Protein AF-A0A7X5WQQ7-F1 (afdb_monomer)

pLDDT: mean 89.79, std 10.53, range [51.47, 98.5]

Foldseek 3Di:
DQVPDWDFDQADDDDDDPPDDRGDPGDIDTCQLAPPVVCQQVQHKDKDFLVPDDPPDSNNVSCVVVQWGMKIKGFQDADHGGPGMDIDTHHPPDDGDDVVNNVVRNVVSPVVNVVVVVVVVVVVVVVVVVVDPDD

Sequence (135 aa):
DHERLGYETLVNVGELAPGTERFPVEERHTLRDRPGLDAVLTGEGFVRTVDDGRVDDPGIMALLQRELRSEAAAPIVIGDAVWGVVWASTRDDGRILDHDDLATLHLVAEHAATAVTQAERIAEFEELALRDPLT

Secondary structure (DSSP, 8-state):
-GGG-EEE-S---SSPPTT--SS-SS-EEETTTSTTHHHHHTT--EEEETTS--TT-HHHHHHHHTTEEEEEEEEEEETTEEEEEEEEEEETTSPPP-HHHHHHHHHHHHHHHHHHHHHHHHHHHHHHHHH----

Mean predicted aligned error: 5.82 Å

Nearest PDB structures (foldseek):
  3o5y-assembly2_B  TM=6.447E-01  e=8.674E-05  Halalkalibacterium halodurans
  2zmf-assembly1_B  TM=6.503E-01  e=3.198E-04  Homo sapiens
  7lsc-assembly1_D  TM=7.123E-01  e=9.693E-04  Escherichia coli
  7lsd-assembly1_D-2  TM=7.398E-01  e=1.744E-03  Escherichia coli
  6oaq-assembly1_B  TM=6.500E-01  e=4.151E-04  [Leptolyngbya] sp. JSC-1

Solvent-accessible surface area (backbone atoms only — not comparable to full-atom values): 7825 Å² total; per-residue (Å²): 119,72,91,76,49,61,53,69,52,71,64,53,84,81,90,70,56,92,92,57,51,55,67,42,94,83,46,76,46,38,46,87,83,36,62,66,46,65,46,23,68,73,64,40,57,48,62,44,41,54,90,85,45,53,86,85,36,69,47,38,44,50,29,58,78,66,56,30,34,16,34,32,37,18,33,15,56,52,90,94,41,63,75,46,72,43,76,49,74,25,42,68,91,45,70,79,56,47,71,69,51,38,54,49,39,39,55,53,15,54,52,49,30,51,52,51,56,50,52,53,53,51,52,50,52,51,54,50,60,71,71,57,82,77,134

Radius of gyration: 17.64 Å; Cα contacts (8 Å, |Δi|>4): 201; chains: 1; bounding box: 38×30×64 Å

Structure (mmCIF, N/CA/C/O backbone):
data_AF-A0A7X5WQQ7-F1
#
_entry.id   AF-A0A7X5WQQ7-F1
#
loop_
_atom_site.group_PDB
_atom_site.id
_atom_site.type_symbol
_atom_site.label_atom_id
_atom_site.label_alt_id
_atom_site.label_comp_id
_atom_site.label_asym_id
_atom_site.label_entity_id
_atom_site.label_seq_id
_atom_site.pdbx_PDB_ins_code
_atom_site.Cartn_x
_atom_site.Cartn_y
_atom_site.Cartn_z
_atom_site.occupancy
_atom_site.B_iso_or_equiv
_atom_site.auth_seq_id
_atom_site.auth_comp_id
_atom_site.auth_asym_id
_atom_site.auth_atom_id
_atom_site.pdbx_PDB_model_num
ATOM 1 N N . ASP A 1 1 ? -18.892 5.780 -7.854 1.00 53.81 1 ASP A N 1
ATOM 2 C CA . ASP A 1 1 ? -18.345 7.138 -7.981 1.00 53.81 1 ASP A CA 1
ATOM 3 C C . ASP A 1 1 ? -16.860 7.071 -7.649 1.00 53.81 1 ASP A C 1
ATOM 5 O O . ASP A 1 1 ? -16.503 6.991 -6.479 1.00 53.81 1 ASP A O 1
ATOM 9 N N . HIS A 1 2 ? -16.007 6.900 -8.664 1.00 51.47 2 HIS A N 1
ATOM 10 C CA . HIS A 1 2 ? -14.583 6.567 -8.478 1.00 51.47 2 HIS A CA 1
ATOM 11 C C . HIS A 1 2 ? -13.771 7.709 -7.844 1.00 51.47 2 HIS A C 1
ATOM 13 O O . HIS A 1 2 ? -12.672 7.467 -7.359 1.00 51.47 2 HIS A O 1
ATOM 19 N N . GLU A 1 3 ? -14.334 8.920 -7.779 1.00 52.78 3 GLU A N 1
ATOM 20 C CA . GLU A 1 3 ? -13.731 10.086 -7.121 1.00 52.78 3 GLU A CA 1
ATOM 21 C C . GLU A 1 3 ? -13.717 9.978 -5.586 1.00 52.78 3 GLU A C 1
ATOM 23 O O . GLU A 1 3 ? -12.978 10.703 -4.929 1.00 52.78 3 GLU A O 1
ATOM 28 N N . ARG A 1 4 ? -14.503 9.062 -4.994 1.00 63.72 4 ARG A N 1
ATOM 29 C CA . ARG A 1 4 ? -14.573 8.875 -3.532 1.00 63.72 4 ARG A CA 1
ATOM 30 C C . ARG A 1 4 ? -13.702 7.742 -2.988 1.00 63.72 4 ARG A C 1
ATOM 32 O O . ARG A 1 4 ? -13.550 7.656 -1.773 1.00 63.72 4 ARG A O 1
ATOM 39 N N . LEU A 1 5 ? -13.180 6.862 -3.844 1.00 78.88 5 LEU A N 1
ATOM 40 C CA . LEU A 1 5 ? -12.353 5.727 -3.425 1.00 78.88 5 LEU A CA 1
ATOM 41 C C . LEU A 1 5 ? -10.874 6.105 -3.539 1.00 78.88 5 LEU A C 1
ATOM 43 O O . LEU A 1 5 ? -10.348 6.312 -4.634 1.00 78.88 5 LEU A O 1
ATOM 47 N N . GLY A 1 6 ? -10.220 6.204 -2.389 1.00 85.75 6 GLY A N 1
ATOM 48 C CA . GLY A 1 6 ? -8.840 6.638 -2.262 1.00 85.75 6 GLY A CA 1
ATOM 49 C C . GLY A 1 6 ? -8.316 6.395 -0.854 1.00 85.75 6 GLY A C 1
ATOM 50 O O . GLY A 1 6 ? -9.036 5.879 0.001 1.00 85.75 6 GLY A O 1
ATOM 51 N N . TYR A 1 7 ? -7.070 6.780 -0.619 1.00 90.88 7 TYR A N 1
ATOM 52 C CA . TYR A 1 7 ? -6.462 6.764 0.707 1.00 90.88 7 TYR A CA 1
ATOM 53 C C . TYR A 1 7 ? -5.724 8.067 0.977 1.00 90.88 7 TYR A C 1
ATOM 55 O O . TYR A 1 7 ? -5.363 8.807 0.058 1.00 90.88 7 TYR A O 1
ATOM 63 N N . GLU A 1 8 ? -5.502 8.325 2.257 1.00 93.62 8 GLU A N 1
ATOM 64 C CA . GLU A 1 8 ? -4.634 9.388 2.733 1.00 93.62 8 GLU A CA 1
ATOM 65 C C . GLU A 1 8 ? -3.331 8.775 3.236 1.00 93.62 8 GLU A C 1
ATOM 67 O O . GLU A 1 8 ? -3.336 7.776 3.960 1.00 93.62 8 GLU A O 1
ATOM 72 N N . THR A 1 9 ? -2.207 9.345 2.819 1.00 95.12 9 THR A N 1
ATOM 73 C CA . THR A 1 9 ? -0.899 8.910 3.293 1.00 95.12 9 THR A CA 1
ATOM 74 C C . THR A 1 9 ? -0.704 9.398 4.724 1.00 95.12 9 THR A C 1
ATOM 76 O O . THR A 1 9 ? -0.608 10.594 4.963 1.00 95.12 9 THR A O 1
ATOM 79 N N . LEU A 1 10 ? -0.589 8.476 5.680 1.00 95.06 10 LEU A N 1
ATOM 80 C CA . LEU A 1 10 ? -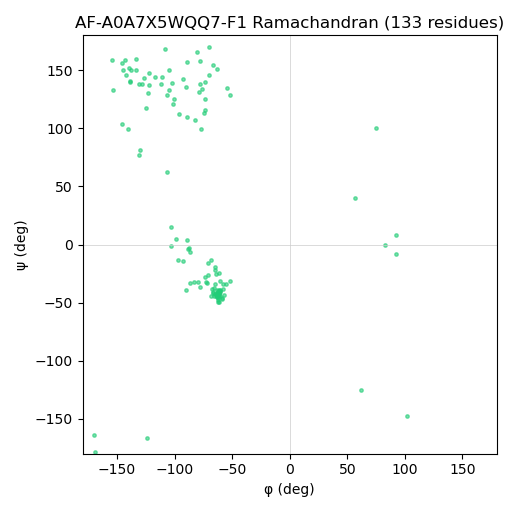0.265 8.823 7.071 1.00 95.06 10 LEU A CA 1
ATOM 81 C C . LEU A 1 10 ? 1.242 8.993 7.294 1.00 95.06 10 LEU A C 1
ATOM 83 O O . LEU A 1 10 ? 1.677 9.765 8.147 1.00 95.06 10 LEU A O 1
ATOM 87 N N . VAL A 1 11 ? 2.051 8.234 6.553 1.00 96.12 11 VAL A N 1
ATOM 88 C CA . VAL A 1 11 ? 3.506 8.253 6.676 1.00 96.12 11 VAL A CA 1
ATOM 89 C C . VAL A 1 11 ? 4.171 7.832 5.370 1.00 96.12 11 VAL A C 1
ATOM 91 O O . VAL A 1 11 ? 3.824 6.8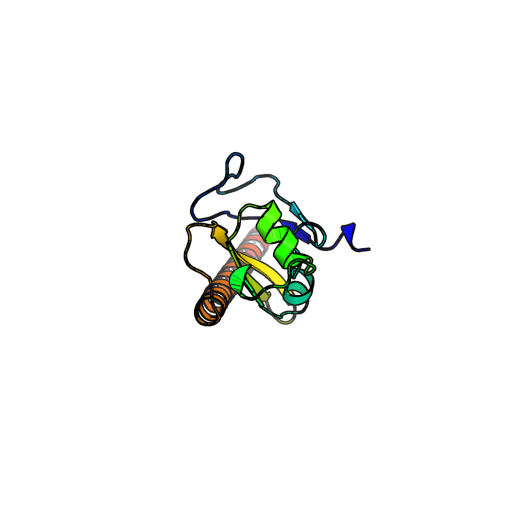07 4.789 1.00 96.12 11 VAL A O 1
ATOM 94 N N . ASN A 1 12 ? 5.174 8.597 4.950 1.00 96.31 12 ASN A N 1
ATOM 95 C CA . ASN A 1 12 ? 6.111 8.210 3.903 1.00 96.31 12 ASN A CA 1
ATOM 96 C C . ASN A 1 12 ? 7.432 7.758 4.537 1.00 96.31 12 ASN A C 1
ATOM 98 O O . ASN A 1 12 ? 7.929 8.367 5.488 1.00 96.31 12 ASN A O 1
ATOM 102 N N . VAL A 1 13 ? 8.032 6.694 4.006 1.00 94.31 13 VAL A N 1
ATOM 103 C CA . VAL A 1 13 ? 9.310 6.151 4.488 1.00 94.31 13 VAL A CA 1
ATOM 104 C C . VAL A 1 13 ? 10.224 5.865 3.302 1.00 94.31 13 VAL A C 1
ATOM 106 O O . VAL A 1 13 ? 9.757 5.525 2.220 1.00 94.31 13 VAL A O 1
ATOM 109 N N . GLY A 1 14 ? 11.534 5.976 3.524 1.00 92.44 14 GLY A N 1
ATOM 110 C CA . GLY A 1 14 ? 12.557 5.726 2.515 1.00 92.44 14 GLY A CA 1
ATOM 111 C C . GLY A 1 14 ? 13.104 7.022 1.932 1.00 92.44 14 GLY A C 1
ATOM 112 O O . GLY A 1 14 ? 13.211 8.033 2.628 1.00 92.44 14 GLY A O 1
ATOM 113 N N . GLU A 1 15 ? 13.484 6.974 0.660 1.00 90.75 15 GLU A N 1
ATOM 114 C CA . GLU A 1 15 ? 13.957 8.147 -0.063 1.00 90.75 15 GLU A CA 1
ATOM 115 C C . GLU A 1 15 ? 12.768 8.970 -0.569 1.00 90.75 15 GLU A C 1
ATOM 117 O O . GLU A 1 15 ? 12.059 8.582 -1.496 1.00 90.75 15 GLU A O 1
ATOM 122 N N . LEU A 1 16 ? 12.547 10.116 0.068 1.00 90.88 16 LEU A N 1
ATOM 123 C CA . LEU A 1 16 ? 11.418 10.992 -0.216 1.00 90.88 16 LEU A CA 1
ATOM 124 C C . LEU A 1 16 ? 11.669 11.827 -1.477 1.00 90.88 16 LEU A C 1
ATOM 126 O O . LEU A 1 16 ? 12.715 12.461 -1.622 1.00 90.88 16 LEU A O 1
ATOM 130 N N . ALA A 1 17 ? 10.696 11.848 -2.390 1.00 85.69 17 ALA A N 1
ATOM 131 C CA . ALA A 1 17 ? 10.738 12.726 -3.553 1.00 85.69 17 ALA A CA 1
ATOM 132 C C . ALA A 1 17 ? 10.632 14.207 -3.129 1.00 85.69 17 ALA A C 1
ATOM 134 O O . ALA A 1 17 ? 10.047 14.509 -2.081 1.00 85.69 17 ALA A O 1
ATOM 135 N N . PRO A 1 18 ? 11.153 15.157 -3.926 1.00 86.94 18 PRO A N 1
ATOM 136 C CA . PRO A 1 18 ? 10.998 16.580 -3.639 1.00 86.94 18 PRO A CA 1
ATOM 137 C C . PRO A 1 18 ? 9.528 16.956 -3.411 1.00 86.94 18 PRO A C 1
ATOM 139 O O . PRO A 1 18 ? 8.666 16.623 -4.219 1.00 86.94 18 PRO A O 1
ATOM 142 N N . GLY A 1 19 ? 9.246 17.646 -2.304 1.00 88.00 19 GLY A N 1
ATOM 143 C CA . GLY A 1 19 ? 7.884 18.040 -1.928 1.00 88.00 19 GLY A CA 1
ATOM 144 C C . GLY A 1 19 ? 7.063 16.961 -1.215 1.00 88.00 19 GLY A C 1
ATOM 145 O O . GLY A 1 19 ? 5.936 17.249 -0.830 1.00 88.00 19 GLY A O 1
ATOM 146 N N . THR A 1 20 ? 7.608 15.758 -0.997 1.00 91.06 20 THR A N 1
ATOM 147 C CA . THR A 1 20 ? 6.982 14.752 -0.122 1.00 91.06 20 THR A CA 1
ATOM 148 C C . THR A 1 20 ? 7.478 14.908 1.311 1.00 91.06 20 THR A C 1
ATOM 150 O O . THR A 1 20 ? 8.670 15.102 1.566 1.00 91.06 20 THR A O 1
ATOM 153 N N . GLU A 1 21 ? 6.551 14.835 2.261 1.00 95.44 21 GLU A N 1
ATOM 154 C CA . GLU A 1 21 ? 6.841 14.931 3.688 1.00 95.44 21 GLU A CA 1
ATOM 155 C C . GLU A 1 21 ? 6.757 13.553 4.334 1.00 95.44 21 GLU A C 1
ATOM 157 O O . GLU A 1 21 ? 5.980 12.694 3.916 1.00 95.44 21 GLU A O 1
ATOM 162 N N . ARG A 1 22 ? 7.545 13.334 5.393 1.00 95.62 22 ARG A N 1
ATOM 163 C CA . ARG A 1 22 ? 7.491 12.076 6.147 1.00 95.62 22 ARG A CA 1
ATOM 164 C C . ARG A 1 22 ? 6.118 11.855 6.784 1.00 95.62 22 ARG A C 1
ATOM 166 O O . ARG A 1 22 ? 5.647 10.728 6.804 1.00 95.62 22 ARG A O 1
ATOM 173 N N . PHE A 1 23 ? 5.510 12.916 7.306 1.00 96.56 23 PHE A N 1
ATOM 174 C CA . PHE A 1 23 ? 4.188 12.912 7.932 1.00 96.56 23 PHE A CA 1
ATOM 175 C C . PHE A 1 23 ? 3.374 14.045 7.300 1.00 96.56 23 PHE A C 1
ATOM 177 O O . PHE A 1 23 ? 3.371 15.150 7.843 1.00 96.56 23 PHE A O 1
ATOM 184 N N . PRO A 1 24 ? 2.797 13.820 6.110 1.00 95.62 24 PRO A N 1
ATOM 185 C CA . PRO A 1 24 ? 2.109 14.874 5.382 1.00 95.62 24 PRO A CA 1
ATOM 186 C C . PRO A 1 24 ? 0.807 15.264 6.092 1.00 95.62 24 PRO A C 1
ATOM 188 O O . PRO A 1 24 ? 0.132 14.423 6.681 1.00 95.62 24 PRO A O 1
ATOM 191 N N . VAL A 1 25 ? 0.446 16.547 6.019 1.00 90.44 25 VAL A N 1
ATOM 192 C CA . VAL A 1 25 ? -0.841 17.043 6.548 1.00 90.44 25 VAL A CA 1
ATOM 193 C C . VAL A 1 25 ? -1.992 16.717 5.597 1.00 90.44 25 VAL A C 1
ATOM 195 O O . VAL A 1 25 ? -3.089 16.412 6.048 1.00 90.44 25 VAL A O 1
ATOM 198 N N . GLU A 1 26 ? -1.749 16.784 4.285 1.00 89.31 26 GLU A N 1
ATOM 199 C CA . GLU A 1 26 ? -2.722 16.422 3.255 1.00 89.31 26 GLU A CA 1
ATOM 200 C C . GLU A 1 26 ? -2.012 15.794 2.054 1.00 89.31 26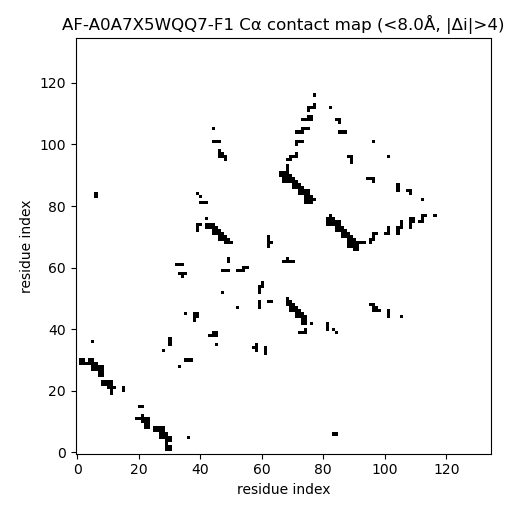 GLU A C 1
ATOM 202 O O . GLU A 1 26 ? -1.422 16.483 1.223 1.00 89.31 26 GLU A O 1
ATOM 207 N N . GLU A 1 27 ? -2.095 14.473 1.935 1.00 92.38 27 GLU A N 1
ATOM 208 C CA . GLU A 1 27 ? -1.617 13.747 0.761 1.00 92.38 27 GLU A CA 1
ATOM 209 C C . GLU A 1 27 ? -2.610 12.631 0.438 1.00 92.38 27 GLU A C 1
ATOM 211 O O . GLU A 1 27 ? -2.634 11.586 1.087 1.00 92.38 27 GLU A O 1
ATOM 216 N N . ARG A 1 28 ? -3.480 12.882 -0.545 1.00 91.25 28 ARG A N 1
ATOM 217 C CA . ARG A 1 28 ? -4.554 11.965 -0.938 1.00 91.25 28 ARG A CA 1
ATOM 218 C C . ARG A 1 28 ? -4.298 11.381 -2.314 1.00 91.25 28 ARG A C 1
ATOM 220 O O . ARG A 1 28 ? -3.939 12.099 -3.244 1.00 91.25 28 ARG A O 1
ATOM 227 N N . HIS A 1 29 ? -4.556 10.085 -2.434 1.00 89.44 29 HIS A N 1
ATOM 228 C CA . HIS A 1 29 ? -4.391 9.327 -3.667 1.00 89.44 29 HIS A CA 1
ATOM 229 C C . HIS A 1 29 ? -5.704 8.683 -4.074 1.00 89.44 29 HIS A C 1
ATOM 231 O O . HIS A 1 29 ? -6.412 8.114 -3.242 1.00 89.44 29 HIS A O 1
ATOM 237 N N . THR A 1 30 ? -6.012 8.747 -5.365 1.00 89.12 30 THR A N 1
ATOM 238 C CA . THR A 1 30 ? -7.208 8.127 -5.941 1.00 89.12 30 THR A CA 1
ATOM 239 C C . THR A 1 30 ? -6.840 6.913 -6.788 1.00 89.12 30 THR A C 1
ATOM 241 O O . THR A 1 30 ? -5.683 6.725 -7.168 1.00 89.12 30 THR A O 1
ATOM 244 N N . LEU A 1 31 ? -7.844 6.117 -7.164 1.00 84.75 31 LEU A N 1
ATOM 245 C CA . LEU A 1 31 ? -7.700 5.044 -8.160 1.00 84.75 31 LEU A CA 1
ATOM 246 C C . LEU A 1 31 ? -7.055 5.520 -9.472 1.00 84.75 31 LEU A C 1
ATOM 248 O O . LEU A 1 31 ? -6.366 4.749 -10.135 1.00 84.75 31 LEU A O 1
ATOM 252 N N . ARG A 1 32 ? -7.280 6.785 -9.856 1.00 83.31 32 ARG A N 1
ATOM 253 C CA . ARG A 1 32 ? -6.741 7.355 -11.094 1.00 83.31 32 ARG A CA 1
ATOM 254 C C . ARG A 1 32 ? -5.223 7.497 -11.041 1.00 83.31 32 ARG A C 1
ATOM 256 O O . ARG A 1 32 ? -4.557 7.253 -12.041 1.00 83.31 32 ARG A O 1
ATOM 263 N N . ASP A 1 33 ? -4.706 7.876 -9.879 1.00 86.50 33 ASP A N 1
ATOM 264 C CA . ASP A 1 33 ? -3.285 8.169 -9.674 1.00 86.50 33 ASP A CA 1
ATOM 265 C C . ASP A 1 33 ? -2.514 6.928 -9.192 1.00 86.50 33 ASP A C 1
ATOM 267 O O . ASP A 1 33 ? -1.281 6.900 -9.220 1.00 86.50 33 ASP A O 1
ATOM 271 N N . ARG A 1 34 ? -3.239 5.891 -8.746 1.00 90.06 34 ARG A N 1
ATOM 272 C CA . ARG A 1 34 ? -2.702 4.625 -8.232 1.00 90.06 34 ARG A CA 1
ATOM 273 C C . ARG A 1 34 ? -3.392 3.413 -8.878 1.00 90.06 34 ARG A C 1
ATOM 275 O O . ARG A 1 34 ? -4.226 2.771 -8.235 1.00 90.06 34 ARG A O 1
ATOM 282 N N . PRO A 1 35 ? -3.049 3.059 -10.131 1.00 91.50 35 PRO A N 1
ATOM 283 C CA . PRO A 1 35 ? -3.521 1.818 -10.742 1.00 91.50 35 PRO A CA 1
ATOM 284 C C . PRO A 1 35 ? -3.185 0.590 -9.878 1.00 91.50 35 PRO A C 1
ATOM 286 O O . PRO A 1 35 ? -2.062 0.459 -9.395 1.00 91.50 35 PRO A O 1
ATOM 289 N N . GLY A 1 36 ? -4.144 -0.319 -9.690 1.00 90.81 36 GLY A N 1
ATOM 290 C CA . GLY A 1 36 ? -4.019 -1.474 -8.791 1.00 90.81 36 GLY A CA 1
ATOM 291 C C . GLY A 1 36 ? -4.539 -1.228 -7.371 1.00 90.81 36 GLY A C 1
ATOM 292 O O . GLY A 1 36 ? -4.668 -2.176 -6.601 1.00 90.81 36 GLY A O 1
ATOM 293 N N . LEU A 1 37 ? -4.895 0.014 -7.015 1.00 92.50 37 LEU A N 1
ATOM 294 C CA . LEU A 1 37 ? -5.549 0.300 -5.735 1.00 92.50 37 LEU A CA 1
ATOM 295 C C . LEU A 1 37 ? -6.896 -0.433 -5.597 1.00 92.50 37 LEU A C 1
ATOM 297 O O . LEU A 1 37 ? -7.268 -0.814 -4.496 1.00 92.50 37 LEU A O 1
ATOM 301 N N . ASP A 1 38 ? -7.614 -0.669 -6.691 1.00 92.19 38 ASP A N 1
ATOM 302 C CA . ASP A 1 38 ? -8.855 -1.445 -6.712 1.00 92.19 38 ASP A CA 1
ATOM 303 C C . ASP A 1 38 ? -8.664 -2.878 -6.204 1.00 92.19 38 ASP A C 1
ATOM 305 O O . ASP A 1 38 ? -9.434 -3.312 -5.348 1.00 92.19 38 ASP A O 1
ATOM 309 N N . ALA A 1 39 ? -7.612 -3.570 -6.653 1.00 92.75 39 ALA A N 1
ATOM 310 C CA . ALA A 1 39 ? -7.277 -4.909 -6.169 1.00 92.75 39 ALA A CA 1
ATOM 311 C C . ALA A 1 39 ? -7.028 -4.896 -4.652 1.00 92.75 39 ALA A C 1
ATOM 313 O O . ALA A 1 39 ? -7.638 -5.665 -3.902 1.00 92.75 39 ALA A O 1
ATOM 314 N N . VAL A 1 40 ? -6.239 -3.925 -4.181 1.00 95.25 40 VAL A N 1
ATOM 315 C CA . VAL A 1 40 ? -5.928 -3.768 -2.753 1.00 95.25 40 VAL A CA 1
ATOM 316 C C . VAL A 1 40 ? -7.180 -3.480 -1.930 1.00 95.25 40 VAL A C 1
ATOM 318 O O . VAL A 1 40 ? -7.365 -4.076 -0.872 1.00 95.25 40 VAL A O 1
ATOM 321 N N . LEU A 1 41 ? -8.085 -2.627 -2.416 1.00 91.19 41 LEU A N 1
ATOM 322 C CA . LEU A 1 41 ? -9.357 -2.337 -1.744 1.00 91.19 41 LEU A CA 1
ATOM 323 C C . LEU A 1 41 ? -10.287 -3.557 -1.671 1.00 91.19 41 LEU A C 1
ATOM 325 O O . LEU A 1 41 ? -11.154 -3.605 -0.799 1.00 91.19 41 LEU A O 1
ATOM 329 N N . THR A 1 42 ? -10.100 -4.551 -2.544 1.00 91.88 42 THR A N 1
ATOM 330 C CA . THR A 1 42 ? -10.782 -5.855 -2.464 1.00 91.88 42 THR A CA 1
ATOM 331 C C . THR A 1 42 ? -10.031 -6.901 -1.634 1.00 91.88 42 THR A C 1
ATOM 333 O O . THR A 1 42 ? -10.499 -8.031 -1.513 1.00 91.88 42 THR A O 1
ATOM 336 N N . GLY A 1 43 ? -8.906 -6.527 -1.019 1.00 93.75 43 GLY A N 1
ATOM 337 C CA . GLY A 1 43 ? -8.102 -7.397 -0.161 1.00 93.75 43 GLY A CA 1
ATOM 338 C C . GLY A 1 43 ? -6.982 -8.150 -0.886 1.00 93.75 43 GLY A C 1
ATOM 339 O O . GLY A 1 43 ? -6.338 -8.999 -0.274 1.00 93.75 43 GLY A O 1
ATOM 340 N N . GLU A 1 44 ? -6.715 -7.841 -2.154 1.00 96.00 44 GLU A N 1
ATOM 341 C CA . GLU A 1 44 ? -5.671 -8.491 -2.947 1.00 96.00 44 GLU A CA 1
ATOM 342 C C . GLU A 1 44 ? -4.418 -7.608 -3.047 1.00 96.00 44 GLU A C 1
ATOM 344 O O . GLU A 1 44 ? -4.464 -6.477 -3.530 1.00 96.00 44 GLU A O 1
ATOM 349 N N . GLY A 1 45 ? -3.280 -8.123 -2.575 1.00 97.12 45 GLY A N 1
ATOM 350 C CA . GLY A 1 45 ? -1.983 -7.475 -2.767 1.00 97.12 45 GLY A CA 1
ATOM 351 C C . GLY A 1 45 ? -1.438 -7.700 -4.178 1.00 97.12 45 GLY A C 1
ATOM 352 O O . GLY A 1 45 ? -1.796 -8.668 -4.843 1.00 97.12 45 GLY A O 1
ATOM 353 N N . PHE A 1 46 ? -0.537 -6.831 -4.631 1.00 96.94 46 PHE A N 1
ATOM 354 C CA . PHE A 1 46 ? 0.109 -6.990 -5.933 1.00 96.94 46 PHE A CA 1
ATOM 355 C C . PHE A 1 46 ? 1.570 -6.551 -5.909 1.00 96.94 46 PHE A C 1
ATOM 357 O O . PHE A 1 46 ? 1.979 -5.736 -5.084 1.00 96.94 46 PHE A O 1
ATOM 364 N N . VAL A 1 47 ? 2.333 -7.057 -6.875 1.00 97.19 47 VAL A N 1
ATOM 365 C CA . VAL A 1 47 ? 3.664 -6.568 -7.241 1.00 97.19 47 VAL A CA 1
ATOM 366 C C . VAL A 1 47 ? 3.715 -6.382 -8.755 1.00 97.19 47 VAL A C 1
ATOM 368 O O . VAL A 1 47 ? 3.178 -7.202 -9.499 1.00 97.19 47 VAL A O 1
ATOM 371 N N . ARG A 1 48 ? 4.315 -5.284 -9.225 1.00 95.38 48 ARG A N 1
ATOM 372 C CA . ARG A 1 48 ? 4.531 -5.037 -10.657 1.00 95.38 48 ARG A CA 1
ATOM 373 C C . ARG A 1 48 ? 5.901 -4.419 -10.905 1.00 95.38 48 ARG A C 1
ATOM 375 O O . ARG A 1 48 ? 6.398 -3.633 -10.099 1.00 95.38 48 ARG A O 1
ATOM 382 N N . THR A 1 49 ? 6.447 -4.677 -12.087 1.00 95.44 49 THR A N 1
ATOM 383 C CA . THR A 1 49 ? 7.663 -4.030 -12.585 1.00 95.44 49 THR A CA 1
ATOM 384 C C . THR A 1 49 ? 7.529 -3.655 -14.055 1.00 95.44 49 THR A C 1
ATOM 386 O O . THR A 1 49 ? 6.821 -4.323 -14.808 1.00 95.44 49 THR A O 1
ATOM 389 N N . VAL A 1 50 ? 8.217 -2.584 -14.463 1.00 93.75 50 VAL A N 1
ATOM 390 C CA . VAL A 1 50 ? 8.333 -2.180 -15.873 1.00 93.75 50 VAL A CA 1
ATOM 391 C C . VAL A 1 50 ? 9.012 -3.247 -16.738 1.00 93.75 50 VAL A C 1
ATOM 393 O O . VAL A 1 50 ? 8.728 -3.308 -17.931 1.00 93.75 50 VAL A O 1
ATOM 396 N N . ASP A 1 51 ? 9.841 -4.112 -16.144 1.00 89.56 51 ASP A N 1
ATOM 397 C CA . ASP A 1 51 ? 10.638 -5.116 -16.863 1.00 89.56 51 ASP A CA 1
ATOM 398 C C . ASP A 1 51 ? 9.787 -6.280 -17.407 1.00 89.56 51 ASP A C 1
ATOM 400 O O . ASP A 1 51 ? 10.070 -6.805 -18.483 1.00 89.56 51 ASP A O 1
ATOM 404 N N . ASP A 1 52 ? 8.708 -6.632 -16.703 1.00 84.94 52 ASP A N 1
ATOM 405 C CA . ASP A 1 52 ? 7.775 -7.712 -17.067 1.00 84.94 52 ASP A CA 1
ATOM 406 C C . ASP A 1 52 ? 6.465 -7.171 -17.675 1.00 84.94 52 ASP A C 1
ATOM 408 O O . ASP A 1 52 ? 5.555 -7.921 -18.043 1.00 84.94 52 ASP A O 1
ATOM 412 N N . GLY A 1 53 ? 6.350 -5.845 -17.760 1.00 79.62 53 GLY A N 1
ATOM 413 C CA . GLY A 1 53 ? 5.144 -5.127 -18.134 1.00 79.62 53 GLY A CA 1
ATOM 414 C C . GLY A 1 53 ? 4.990 -4.878 -19.633 1.00 79.62 53 GLY A C 1
ATOM 415 O O . GLY A 1 53 ? 5.956 -4.813 -20.392 1.00 79.62 53 GLY A O 1
ATOM 416 N N . ARG A 1 54 ? 3.748 -4.660 -20.079 1.00 83.62 54 ARG A N 1
ATOM 417 C CA . ARG A 1 54 ? 3.478 -4.129 -21.423 1.00 83.62 54 ARG A CA 1
ATOM 418 C C . ARG A 1 54 ? 3.363 -2.608 -21.367 1.00 83.62 54 ARG A C 1
ATOM 420 O O . ARG A 1 54 ? 2.772 -2.071 -20.440 1.00 83.62 54 ARG A O 1
ATOM 427 N N . VAL A 1 55 ? 3.863 -1.913 -22.389 1.00 77.38 55 VAL A N 1
ATOM 428 C CA . VAL A 1 55 ? 3.841 -0.435 -22.452 1.00 77.38 55 VAL A CA 1
ATOM 429 C C . VAL A 1 55 ? 2.409 0.125 -22.535 1.00 77.38 55 VAL A C 1
ATOM 431 O O . VAL A 1 55 ? 2.186 1.285 -22.223 1.00 77.38 55 VAL A O 1
ATOM 434 N N . ASP A 1 56 ? 1.419 -0.677 -22.930 1.00 86.38 56 ASP A N 1
ATOM 435 C CA . ASP A 1 56 ? 0.001 -0.300 -22.927 1.00 86.38 56 ASP A CA 1
ATOM 436 C C . ASP A 1 56 ? -0.726 -0.577 -21.595 1.00 86.38 56 ASP A C 1
ATOM 438 O O . ASP A 1 56 ? -1.892 -0.208 -21.456 1.00 86.38 56 ASP A O 1
ATOM 442 N N . ASP A 1 57 ? -0.058 -1.178 -20.602 1.00 90.69 57 ASP A N 1
ATOM 443 C CA . ASP A 1 57 ? -0.624 -1.391 -19.267 1.00 90.69 57 ASP A CA 1
ATOM 444 C C . ASP A 1 57 ? -0.676 -0.068 -18.471 1.00 90.69 57 ASP A C 1
ATOM 446 O O . ASP A 1 57 ? 0.357 0.590 -18.295 1.00 90.69 57 ASP A O 1
ATOM 450 N N . PRO A 1 58 ? -1.849 0.339 -17.944 1.00 89.62 58 PRO A N 1
ATOM 451 C CA . PRO A 1 58 ? -1.988 1.596 -17.210 1.00 89.62 58 PRO A CA 1
ATOM 452 C C . PRO A 1 58 ? -1.074 1.729 -15.990 1.00 89.62 58 PRO A C 1
ATOM 454 O O . PRO A 1 58 ? -0.624 2.834 -15.691 1.00 89.62 58 PRO A O 1
ATOM 457 N N . GLY A 1 59 ? -0.785 0.638 -15.277 1.00 91.50 59 GLY A N 1
ATOM 458 C CA . GLY A 1 59 ? 0.097 0.698 -14.116 1.00 91.50 59 GLY A CA 1
ATOM 459 C C . GLY A 1 59 ? 1.572 0.732 -14.492 1.00 91.50 59 GLY A C 1
ATOM 460 O O . GLY A 1 59 ? 2.339 1.431 -13.839 1.00 91.50 59 GLY A O 1
ATOM 461 N N . ILE A 1 60 ? 1.970 0.083 -15.589 1.00 94.31 60 ILE A N 1
ATOM 462 C CA . ILE A 1 60 ? 3.317 0.257 -16.156 1.00 94.31 60 ILE A CA 1
ATOM 463 C C . ILE A 1 60 ? 3.522 1.702 -16.616 1.00 94.31 60 ILE A C 1
ATOM 465 O O . ILE A 1 60 ? 4.537 2.317 -16.293 1.00 94.31 60 ILE A O 1
ATOM 469 N N . MET A 1 61 ? 2.531 2.291 -17.287 1.00 92.56 61 MET A N 1
ATOM 470 C CA . MET A 1 61 ? 2.576 3.705 -17.666 1.00 92.56 61 MET A CA 1
ATOM 471 C C . MET A 1 61 ? 2.645 4.636 -16.450 1.00 92.56 6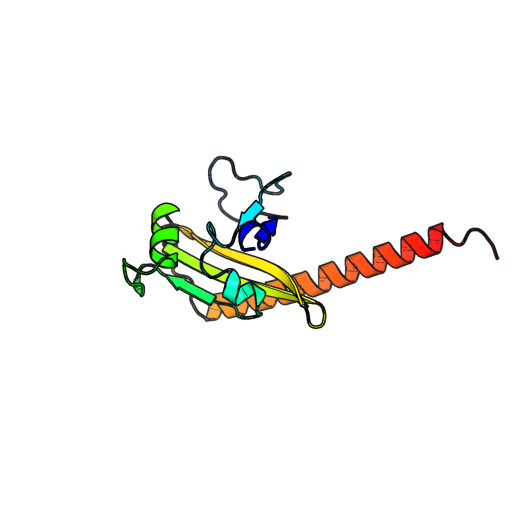1 MET A C 1
ATOM 473 O O . MET A 1 61 ? 3.391 5.615 -16.480 1.00 92.56 61 MET A O 1
ATOM 477 N N . ALA A 1 62 ? 1.917 4.332 -15.372 1.00 91.81 62 ALA A N 1
ATOM 478 C CA . ALA A 1 62 ? 1.976 5.108 -14.134 1.00 91.81 62 ALA A CA 1
ATOM 479 C C . ALA A 1 62 ? 3.346 5.017 -13.440 1.00 91.81 62 ALA A C 1
ATOM 481 O O . ALA A 1 62 ? 3.821 6.027 -12.920 1.00 91.81 62 ALA A O 1
ATOM 482 N N . LEU A 1 63 ? 4.003 3.851 -13.459 1.00 93.25 63 LEU A N 1
ATOM 483 C CA . LEU A 1 63 ? 5.374 3.702 -12.959 1.00 93.25 63 LEU A CA 1
ATOM 484 C C . LEU A 1 63 ? 6.354 4.579 -13.743 1.00 93.25 63 LEU A C 1
ATOM 486 O O . LEU A 1 63 ? 7.085 5.364 -13.141 1.00 93.25 63 LEU A O 1
ATOM 490 N N . LEU A 1 64 ? 6.307 4.518 -15.077 1.00 92.00 64 LEU A N 1
ATOM 491 C CA . LEU A 1 64 ? 7.180 5.316 -15.943 1.00 92.00 64 LEU A CA 1
ATOM 492 C C . LEU A 1 64 ? 6.971 6.826 -15.747 1.00 92.00 64 LEU A C 1
ATOM 494 O O . LEU A 1 64 ? 7.941 7.574 -15.672 1.00 92.00 64 LEU A O 1
ATOM 498 N N . GLN A 1 65 ? 5.721 7.283 -15.607 1.00 91.19 65 GLN A N 1
ATOM 499 C CA . GLN A 1 65 ? 5.406 8.694 -15.330 1.00 91.19 65 GLN A CA 1
ATOM 500 C C . GLN A 1 65 ? 5.934 9.185 -13.976 1.00 91.19 65 GLN A C 1
ATOM 502 O O . GLN A 1 65 ? 6.147 10.383 -13.805 1.00 91.19 65 GLN A O 1
ATOM 507 N N . ARG A 1 66 ? 6.120 8.274 -13.015 1.00 90.00 66 ARG A N 1
ATOM 508 C CA . ARG A 1 66 ? 6.626 8.557 -11.665 1.00 90.00 66 ARG A CA 1
ATOM 509 C C . ARG A 1 66 ? 8.123 8.259 -11.521 1.00 90.00 66 ARG A C 1
ATOM 511 O O . ARG A 1 66 ? 8.638 8.366 -10.411 1.00 90.00 66 ARG A O 1
ATOM 518 N N . GLU A 1 67 ? 8.803 7.894 -12.613 1.00 92.31 67 GLU A N 1
ATOM 519 C CA . GLU A 1 67 ? 10.222 7.506 -12.631 1.00 92.31 67 GLU A CA 1
ATOM 520 C C . GLU A 1 67 ? 10.525 6.329 -11.678 1.00 92.31 67 GLU A C 1
ATOM 522 O O . GLU A 1 67 ? 11.530 6.299 -10.961 1.00 92.31 67 GLU A O 1
ATOM 527 N N . LEU A 1 68 ? 9.612 5.353 -11.644 1.00 93.44 68 LEU A N 1
ATOM 528 C CA . LEU A 1 68 ? 9.691 4.154 -10.812 1.00 93.44 68 LEU A CA 1
ATOM 529 C C . LEU A 1 68 ? 9.914 2.903 -11.667 1.00 93.44 68 LEU A C 1
ATOM 531 O O . LEU A 1 68 ? 9.347 2.769 -12.750 1.00 93.44 68 LEU A O 1
ATOM 535 N N . ARG A 1 69 ? 10.690 1.951 -11.140 1.00 94.88 69 ARG A N 1
ATOM 536 C CA . ARG A 1 69 ? 10.962 0.652 -11.777 1.00 94.88 69 ARG A CA 1
ATOM 537 C C . ARG A 1 69 ? 9.955 -0.419 -11.388 1.00 94.88 69 ARG A C 1
ATOM 539 O O . ARG A 1 69 ? 9.582 -1.275 -12.192 1.00 94.88 69 ARG A O 1
ATOM 546 N N . SER A 1 70 ? 9.561 -0.425 -10.121 1.00 96.50 70 SER A N 1
ATOM 547 C CA . SER A 1 70 ? 8.638 -1.417 -9.580 1.00 96.50 70 SER A CA 1
ATOM 548 C C . SER A 1 70 ? 7.884 -0.874 -8.380 1.00 96.50 70 SER A C 1
ATOM 550 O O . SER A 1 70 ? 8.321 0.078 -7.729 1.00 96.50 70 SER A O 1
ATOM 552 N N . GLU A 1 71 ? 6.748 -1.489 -8.091 1.00 97.06 71 GLU A N 1
ATOM 553 C CA . GLU A 1 71 ? 5.964 -1.222 -6.896 1.00 97.06 71 GLU A CA 1
ATOM 554 C C . GLU A 1 71 ? 5.293 -2.499 -6.399 1.00 97.06 71 GLU A C 1
ATOM 556 O O . GLU A 1 71 ? 5.045 -3.432 -7.165 1.00 97.06 71 GLU A O 1
ATOM 561 N N . ALA A 1 72 ? 4.987 -2.514 -5.112 1.00 97.75 72 ALA A N 1
ATOM 562 C CA . ALA A 1 72 ? 4.180 -3.543 -4.494 1.00 97.75 72 ALA A CA 1
ATOM 563 C C . ALA A 1 72 ? 3.270 -2.910 -3.446 1.00 97.75 72 ALA A C 1
ATOM 565 O O . ALA A 1 72 ? 3.647 -1.941 -2.780 1.00 97.75 72 ALA A O 1
ATOM 566 N N . ALA A 1 73 ? 2.069 -3.454 -3.301 1.00 97.81 73 ALA A N 1
ATOM 567 C CA . ALA A 1 73 ? 1.096 -2.964 -2.344 1.00 97.81 73 ALA A CA 1
ATOM 568 C C . ALA A 1 73 ? 0.377 -4.120 -1.656 1.00 97.81 73 ALA A C 1
ATOM 570 O O . ALA A 1 73 ? 0.013 -5.106 -2.294 1.00 97.81 73 ALA A O 1
ATOM 571 N N . ALA A 1 74 ? 0.153 -3.967 -0.353 1.00 98.44 74 ALA A N 1
ATOM 572 C CA . ALA A 1 74 ? -0.559 -4.925 0.480 1.00 98.44 74 ALA A CA 1
ATOM 573 C C . ALA A 1 74 ? -1.671 -4.218 1.276 1.00 98.44 74 ALA A C 1
ATOM 575 O O . ALA A 1 74 ? -1.445 -3.119 1.799 1.00 98.44 74 ALA A O 1
ATOM 576 N N . PRO A 1 75 ? -2.865 -4.821 1.395 1.00 98.12 75 PRO A N 1
ATOM 577 C CA . PRO A 1 75 ? -3.954 -4.257 2.180 1.00 98.12 75 PRO A CA 1
ATOM 578 C C . PRO A 1 75 ? -3.685 -4.397 3.678 1.00 98.12 75 PRO A C 1
ATOM 580 O O . PRO A 1 75 ? -3.243 -5.443 4.153 1.00 98.12 75 PRO A O 1
ATOM 583 N N . ILE A 1 76 ? -4.023 -3.356 4.433 1.00 98.00 76 ILE A N 1
ATOM 584 C CA . ILE A 1 76 ? -4.151 -3.413 5.889 1.00 98.00 76 ILE A CA 1
ATOM 585 C C . ILE A 1 76 ? -5.595 -3.812 6.181 1.00 98.00 76 ILE A C 1
ATOM 587 O O . ILE A 1 76 ? -6.513 -3.026 5.941 1.00 98.00 76 ILE A O 1
ATOM 591 N N . VAL A 1 77 ? -5.800 -5.030 6.677 1.00 97.25 77 VAL A N 1
ATOM 592 C CA . VAL A 1 77 ? -7.131 -5.585 6.958 1.00 97.25 77 VAL A CA 1
ATOM 593 C C . VAL A 1 77 ? -7.370 -5.610 8.465 1.00 97.25 77 VAL A C 1
ATOM 595 O O . VAL A 1 77 ? -6.545 -6.124 9.217 1.00 97.25 77 VAL A O 1
ATOM 598 N N . ILE A 1 78 ? -8.503 -5.063 8.906 1.00 96.44 78 ILE A N 1
ATOM 599 C CA . ILE A 1 78 ? -8.956 -5.104 10.301 1.00 96.44 78 ILE A CA 1
ATOM 600 C C . ILE A 1 78 ? -10.360 -5.712 10.317 1.00 96.44 78 ILE A C 1
ATOM 602 O O . ILE A 1 78 ? -11.295 -5.169 9.727 1.00 96.44 78 ILE A O 1
ATOM 606 N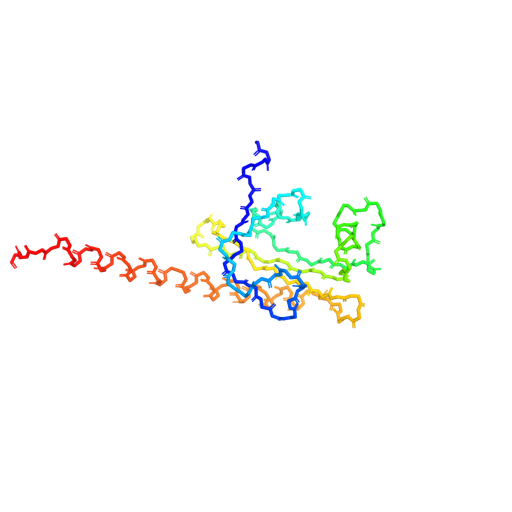 N . GLY A 1 79 ? -10.507 -6.864 10.977 1.00 92.69 79 GLY A N 1
ATOM 607 C CA . GLY A 1 79 ? -11.724 -7.670 10.867 1.00 92.69 79 GLY A CA 1
ATOM 608 C C . GLY A 1 79 ? -11.931 -8.145 9.426 1.00 92.69 79 GLY A C 1
ATOM 609 O O . GLY A 1 79 ? -11.024 -8.730 8.844 1.00 92.69 79 GLY A O 1
ATOM 610 N N . ASP A 1 80 ? -13.098 -7.846 8.856 1.00 91.94 80 ASP A N 1
ATOM 611 C CA . ASP A 1 80 ? -13.472 -8.226 7.484 1.00 91.94 80 ASP A CA 1
ATOM 612 C C . ASP A 1 80 ? -13.378 -7.051 6.487 1.00 91.94 80 ASP A C 1
ATOM 614 O O . ASP A 1 80 ? -13.944 -7.109 5.394 1.00 91.94 80 ASP A O 1
ATOM 618 N N . ALA A 1 81 ? -12.708 -5.954 6.864 1.00 94.00 81 ALA A N 1
ATOM 619 C CA . ALA A 1 81 ? -12.634 -4.735 6.062 1.00 94.00 81 ALA A CA 1
ATOM 620 C C . ALA A 1 81 ? -11.190 -4.279 5.816 1.00 94.00 81 ALA A C 1
ATOM 622 O O . ALA A 1 81 ? -10.332 -4.342 6.700 1.00 94.00 81 ALA A O 1
ATOM 623 N N . VAL A 1 82 ? -10.935 -3.754 4.614 1.00 95.62 82 VAL A N 1
ATOM 624 C CA . VAL A 1 82 ? -9.688 -3.050 4.295 1.00 95.62 82 VAL A CA 1
ATOM 625 C C . VAL A 1 82 ? -9.726 -1.678 4.964 1.00 95.62 82 VAL A C 1
ATOM 627 O 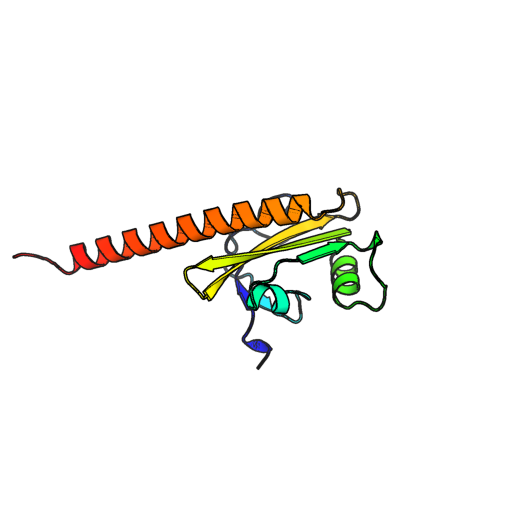O . VAL A 1 82 ? -10.545 -0.830 4.613 1.00 95.62 82 VAL A O 1
ATOM 630 N N . TRP A 1 83 ? -8.842 -1.474 5.936 1.00 95.06 83 TRP A N 1
ATOM 631 C CA . TRP A 1 83 ? -8.676 -0.211 6.655 1.00 95.06 83 TRP A CA 1
ATOM 632 C C . TRP A 1 83 ? -7.721 0.739 5.923 1.00 95.06 83 TRP A C 1
ATOM 634 O O . TRP A 1 83 ? -7.904 1.953 5.946 1.00 95.06 83 TRP A O 1
ATOM 644 N N . GLY A 1 84 ? -6.714 0.195 5.236 1.00 95.44 84 GLY A N 1
ATOM 645 C CA . GLY A 1 84 ? -5.714 0.989 4.528 1.00 95.44 84 GLY A CA 1
ATOM 646 C C . GLY A 1 84 ? -4.817 0.155 3.622 1.00 95.44 84 GLY A C 1
ATOM 647 O O . GLY A 1 84 ? -5.115 -0.995 3.308 1.00 95.44 84 GLY A O 1
ATOM 648 N N . VAL A 1 85 ? -3.697 0.740 3.206 1.00 96.75 85 VAL A N 1
ATOM 649 C CA . VAL A 1 85 ? -2.729 0.124 2.293 1.00 96.75 85 VAL A CA 1
ATOM 650 C C . VAL A 1 85 ? -1.305 0.427 2.745 1.00 96.75 85 VAL A C 1
ATOM 652 O O . VAL A 1 85 ? -1.004 1.545 3.158 1.00 96.75 85 VAL A O 1
ATOM 655 N N . VAL A 1 86 ? -0.420 -0.560 2.628 1.00 97.44 86 VAL A N 1
ATOM 656 C CA . VAL A 1 86 ? 1.030 -0.348 2.623 1.00 97.44 86 VAL A CA 1
ATOM 657 C C . VAL A 1 86 ? 1.490 -0.391 1.172 1.00 97.44 86 VAL A C 1
ATOM 659 O O . VAL A 1 86 ? 1.211 -1.362 0.472 1.00 97.44 86 VAL A O 1
ATOM 662 N N . TRP A 1 87 ? 2.178 0.655 0.716 1.00 97.12 87 TRP A N 1
ATOM 663 C CA . TRP A 1 87 ? 2.676 0.776 -0.656 1.00 97.12 87 TRP A CA 1
ATOM 664 C C . TRP A 1 87 ? 4.188 0.976 -0.636 1.00 97.12 87 TRP A C 1
ATOM 666 O O . TRP A 1 87 ? 4.690 1.852 0.067 1.00 97.12 87 TRP A O 1
ATOM 676 N N . ALA A 1 88 ? 4.909 0.196 -1.431 1.00 96.81 88 ALA A N 1
ATOM 677 C CA . ALA A 1 88 ? 6.336 0.357 -1.654 1.00 96.81 88 ALA A CA 1
ATOM 678 C C . ALA A 1 88 ? 6.616 0.552 -3.140 1.00 96.81 88 ALA A C 1
ATOM 680 O O . ALA A 1 88 ? 5.940 -0.013 -3.996 1.00 96.81 88 ALA A O 1
ATOM 681 N N . SER A 1 89 ? 7.641 1.336 -3.444 1.00 95.75 89 SER A N 1
ATOM 682 C CA . SER A 1 89 ? 8.112 1.542 -4.808 1.00 95.75 89 SER A CA 1
ATOM 683 C C . SER A 1 89 ? 9.619 1.707 -4.840 1.00 95.75 89 SER A C 1
ATOM 685 O O . SER A 1 89 ? 10.204 2.236 -3.893 1.00 95.75 89 SER A O 1
ATOM 687 N N . THR A 1 90 ? 10.238 1.308 -5.943 1.00 95.94 90 THR A N 1
ATOM 688 C CA . THR A 1 90 ? 11.664 1.525 -6.200 1.00 95.94 90 THR A CA 1
ATOM 689 C C . THR A 1 90 ? 11.855 2.415 -7.422 1.00 95.94 90 THR A C 1
ATOM 691 O O . THR A 1 90 ? 11.071 2.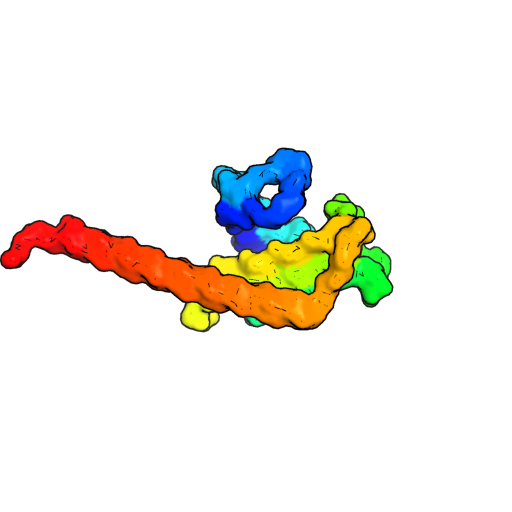359 -8.372 1.00 95.94 90 THR A O 1
ATOM 694 N N . ARG A 1 91 ? 12.880 3.273 -7.376 1.00 92.56 91 ARG A N 1
ATOM 695 C CA . ARG A 1 91 ? 13.300 4.118 -8.504 1.00 92.56 91 ARG A CA 1
ATOM 696 C C . ARG A 1 91 ? 13.932 3.277 -9.612 1.00 92.56 91 ARG A C 1
ATOM 698 O O . ARG A 1 91 ? 14.206 2.096 -9.410 1.00 92.56 91 ARG A O 1
ATOM 705 N N . ASP A 1 92 ? 14.168 3.897 -10.763 1.00 83.69 92 ASP A N 1
ATOM 706 C CA . ASP A 1 92 ? 14.720 3.249 -11.962 1.00 83.69 92 ASP A CA 1
ATOM 707 C C . ASP A 1 92 ? 16.068 2.521 -11.730 1.00 83.69 92 ASP A C 1
ATOM 709 O O . ASP A 1 92 ? 16.322 1.447 -12.283 1.00 83.69 92 ASP A O 1
ATOM 713 N N . ASP A 1 93 ? 16.905 3.060 -10.840 1.00 85.12 93 ASP A N 1
ATOM 714 C CA . ASP A 1 93 ? 18.193 2.492 -10.417 1.00 85.12 93 ASP A CA 1
ATOM 715 C C . ASP A 1 93 ? 18.092 1.517 -9.228 1.00 85.12 93 ASP A C 1
ATOM 717 O O . ASP A 1 93 ? 19.086 0.913 -8.814 1.00 85.12 93 ASP A O 1
ATOM 721 N N . GLY A 1 94 ? 16.892 1.356 -8.673 1.00 85.62 94 GLY A N 1
ATOM 722 C CA . GLY A 1 94 ? 16.613 0.494 -7.538 1.00 85.62 94 GLY A CA 1
ATOM 723 C C . GLY A 1 94 ? 16.463 -0.977 -7.922 1.00 85.62 94 GLY A C 1
ATOM 724 O O . GLY A 1 94 ? 16.275 -1.349 -9.081 1.00 85.62 94 GLY A O 1
ATOM 725 N N . ARG A 1 95 ? 16.497 -1.846 -6.904 1.00 92.50 95 ARG A N 1
ATOM 726 C CA . ARG A 1 95 ? 16.159 -3.264 -7.084 1.00 92.50 95 ARG A CA 1
ATOM 727 C C . ARG A 1 95 ? 14.697 -3.419 -7.513 1.00 92.50 95 ARG A C 1
ATOM 729 O O . ARG A 1 95 ? 13.843 -2.617 -7.131 1.00 92.50 95 ARG A O 1
ATOM 736 N N . ILE A 1 96 ? 14.412 -4.475 -8.259 1.00 96.38 96 ILE A N 1
ATOM 737 C CA . ILE A 1 96 ? 13.043 -4.857 -8.606 1.00 96.38 96 ILE A CA 1
ATOM 738 C C . ILE A 1 96 ? 12.405 -5.507 -7.379 1.00 96.38 96 ILE A C 1
ATOM 740 O O . ILE A 1 96 ? 13.050 -6.323 -6.718 1.00 96.38 96 ILE A O 1
ATOM 744 N N . LEU A 1 97 ? 11.177 -5.099 -7.066 1.00 97.25 97 LEU A N 1
ATOM 745 C CA . LEU A 1 97 ? 10.356 -5.761 -6.064 1.00 97.25 97 LEU A CA 1
ATOM 746 C C . LEU A 1 97 ? 9.757 -7.040 -6.644 1.00 97.25 97 LEU A C 1
ATOM 748 O O . LEU A 1 97 ? 9.277 -7.038 -7.779 1.00 97.25 97 LEU A O 1
ATOM 752 N N . ASP A 1 98 ? 9.757 -8.107 -5.856 1.00 96.31 98 ASP A N 1
ATOM 753 C CA . ASP A 1 98 ? 9.216 -9.408 -6.240 1.00 96.31 98 ASP A CA 1
ATOM 754 C C . ASP A 1 98 ? 8.139 -9.917 -5.259 1.00 96.31 98 ASP A C 1
ATOM 756 O O . ASP A 1 98 ? 7.575 -9.174 -4.450 1.00 96.31 98 ASP A O 1
ATOM 760 N N . HIS A 1 99 ? 7.787 -11.197 -5.372 1.00 96.56 99 HIS A N 1
ATOM 761 C CA . HIS A 1 99 ? 6.758 -11.808 -4.533 1.00 96.56 99 HIS A CA 1
ATOM 762 C C . HIS A 1 99 ? 7.207 -11.995 -3.075 1.00 96.56 99 HIS A C 1
ATOM 764 O O . HIS A 1 99 ? 6.356 -11.978 -2.184 1.00 96.56 99 HIS A O 1
ATOM 770 N N . ASP A 1 100 ? 8.510 -12.123 -2.807 1.00 98.06 100 ASP A N 1
ATOM 771 C CA . ASP A 1 100 ? 9.033 -12.197 -1.439 1.00 98.06 100 ASP A CA 1
ATOM 772 C C . ASP A 1 100 ? 8.938 -10.818 -0.762 1.00 98.06 100 ASP A C 1
ATOM 774 O O . ASP A 1 100 ? 8.634 -10.706 0.433 1.00 98.06 100 ASP A O 1
ATOM 778 N N . ASP A 1 101 ? 9.098 -9.742 -1.536 1.00 98.06 101 ASP A N 1
ATOM 779 C CA . ASP A 1 101 ? 8.830 -8.383 -1.062 1.00 98.06 101 ASP A CA 1
ATOM 780 C C . ASP A 1 101 ? 7.357 -8.146 -0.767 1.00 98.06 101 ASP A C 1
ATOM 782 O O . ASP A 1 101 ? 7.028 -7.547 0.258 1.00 98.06 101 ASP A O 1
ATOM 786 N N . LEU A 1 102 ? 6.463 -8.643 -1.625 1.00 98.38 102 LEU A N 1
ATOM 787 C CA . LEU A 1 102 ? 5.025 -8.587 -1.374 1.00 98.38 102 LEU A CA 1
ATOM 788 C C . LEU A 1 102 ? 4.650 -9.356 -0.099 1.00 98.38 102 LEU A C 1
ATOM 790 O O . LEU A 1 102 ? 3.882 -8.853 0.722 1.00 98.38 102 LEU A O 1
ATOM 794 N N . ALA A 1 103 ? 5.235 -10.536 0.124 1.00 98.38 103 ALA A N 1
ATOM 795 C CA . ALA A 1 103 ? 5.050 -11.281 1.368 1.00 98.38 103 ALA A CA 1
ATOM 796 C C . ALA A 1 103 ? 5.546 -10.482 2.588 1.00 98.38 103 ALA A C 1
ATOM 798 O O . ALA A 1 103 ? 4.882 -10.437 3.624 1.00 98.38 103 ALA A O 1
ATOM 799 N N . THR A 1 104 ? 6.673 -9.780 2.454 1.00 98.25 104 THR A N 1
ATOM 800 C CA . THR A 1 104 ? 7.192 -8.891 3.503 1.00 98.25 104 THR A CA 1
ATOM 801 C C . THR A 1 104 ? 6.252 -7.708 3.762 1.00 98.25 104 THR A C 1
ATOM 803 O O . THR A 1 104 ? 5.983 -7.369 4.914 1.00 98.25 104 THR A O 1
ATOM 806 N N . LEU A 1 105 ? 5.703 -7.098 2.710 1.00 98.12 105 LEU A N 1
ATOM 807 C CA . LEU A 1 105 ? 4.697 -6.036 2.801 1.00 98.12 105 LEU A CA 1
ATOM 808 C C . LEU A 1 105 ? 3.427 -6.502 3.516 1.00 98.12 105 LEU A C 1
ATOM 810 O O . LEU A 1 105 ? 2.891 -5.751 4.330 1.00 98.12 105 LEU A O 1
ATOM 814 N N . HIS A 1 106 ? 2.977 -7.736 3.275 1.00 98.50 106 HIS A N 1
ATOM 815 C CA . HIS A 1 106 ? 1.861 -8.320 4.019 1.00 98.50 106 HIS A CA 1
ATOM 816 C C . HIS A 1 106 ? 2.161 -8.420 5.517 1.00 98.50 106 HIS A C 1
ATOM 818 O O . HIS A 1 106 ? 1.335 -7.997 6.321 1.00 98.50 106 HIS A O 1
ATOM 824 N N . LEU A 1 107 ? 3.362 -8.862 5.906 1.00 98.50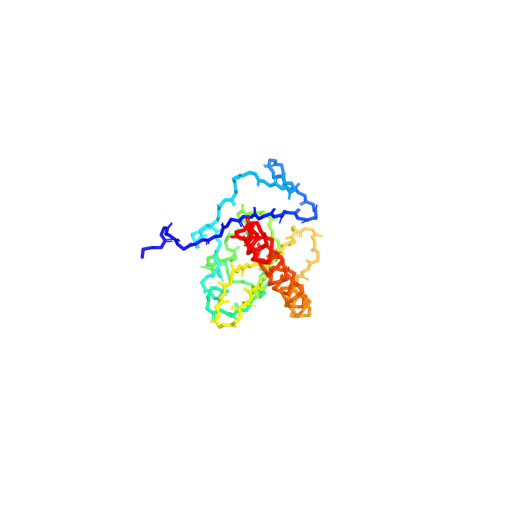 107 LEU A N 1
ATOM 825 C CA . LEU A 1 107 ? 3.757 -8.884 7.320 1.00 98.50 107 LEU A CA 1
ATOM 826 C C . LEU A 1 107 ? 3.742 -7.480 7.939 1.00 98.50 107 LEU A C 1
ATOM 828 O O . LEU A 1 107 ? 3.284 -7.304 9.068 1.00 98.50 107 LEU A O 1
ATOM 832 N N . VAL A 1 108 ? 4.213 -6.463 7.211 1.00 98.06 108 VAL A N 1
ATOM 833 C CA . VAL A 1 108 ? 4.144 -5.065 7.669 1.00 98.06 108 VAL A CA 1
ATOM 834 C C . VAL A 1 108 ? 2.689 -4.617 7.832 1.00 98.06 108 VAL A C 1
ATOM 836 O O . VAL A 1 108 ? 2.355 -3.994 8.841 1.00 98.06 108 VAL A O 1
ATOM 839 N N . ALA A 1 109 ? 1.816 -4.959 6.884 1.00 98.25 109 ALA A N 1
ATOM 840 C CA . ALA A 1 109 ? 0.398 -4.622 6.934 1.00 98.25 109 ALA A CA 1
ATOM 841 C C . ALA A 1 109 ? -0.324 -5.286 8.122 1.00 98.25 109 ALA A C 1
ATOM 843 O O . ALA A 1 109 ? -1.115 -4.630 8.797 1.00 98.25 109 ALA A O 1
ATOM 844 N N . GLU A 1 110 ? -0.001 -6.542 8.445 1.00 98.06 110 GLU A N 1
ATOM 845 C CA . GLU A 1 110 ? -0.519 -7.250 9.627 1.00 98.06 110 GLU A CA 1
ATOM 846 C C . GLU A 1 110 ? -0.102 -6.572 10.943 1.00 98.06 110 GLU A C 1
ATOM 848 O O . GLU A 1 110 ? -0.910 -6.400 11.866 1.00 98.06 110 GLU A O 1
ATOM 853 N N . HIS A 1 111 ? 1.158 -6.134 11.033 1.00 97.88 111 HIS A N 1
ATOM 854 C CA . HIS A 1 111 ? 1.643 -5.394 12.199 1.00 97.88 111 HIS A CA 1
ATOM 855 C C . HIS A 1 111 ? 0.962 -4.028 12.318 1.00 97.88 111 HIS A C 1
ATOM 857 O O . HIS A 1 111 ? 0.578 -3.630 13.419 1.00 97.88 111 HIS A O 1
ATOM 863 N N . ALA A 1 112 ? 0.763 -3.328 11.197 1.00 97.06 112 ALA A N 1
ATOM 864 C CA . ALA A 1 112 ? 0.039 -2.062 11.171 1.00 97.06 112 ALA A CA 1
ATOM 865 C C . ALA A 1 112 ? -1.422 -2.238 11.620 1.00 97.06 112 ALA A C 1
ATOM 867 O O . ALA A 1 112 ? -1.875 -1.498 12.490 1.00 97.06 112 ALA A O 1
ATOM 868 N N . ALA A 1 113 ? -2.128 -3.256 11.118 1.00 97.44 113 ALA A N 1
ATOM 869 C CA . ALA A 1 113 ? -3.491 -3.586 11.541 1.00 97.44 113 ALA A CA 1
ATOM 870 C C . ALA A 1 113 ? -3.578 -3.845 13.053 1.00 97.44 113 ALA A C 1
ATOM 872 O O . ALA A 1 113 ? -4.480 -3.339 13.728 1.00 97.44 113 ALA A O 1
ATOM 873 N N . THR A 1 114 ? -2.609 -4.583 13.603 1.00 97.31 114 THR A N 1
ATOM 874 C CA . THR A 1 114 ? -2.523 -4.838 15.047 1.00 97.31 114 THR A CA 1
ATOM 875 C C . THR A 1 114 ? -2.329 -3.538 15.827 1.00 97.31 114 THR A C 1
ATOM 877 O O . THR A 1 114 ? -3.058 -3.290 16.787 1.00 97.31 114 THR A O 1
ATOM 880 N N . ALA A 1 115 ? -1.392 -2.688 15.402 1.00 95.75 115 ALA A N 1
ATOM 881 C CA . ALA A 1 115 ? -1.104 -1.420 16.066 1.00 95.75 115 ALA A CA 1
ATOM 882 C C . ALA A 1 115 ? -2.307 -0.462 16.041 1.00 95.75 115 ALA A C 1
ATOM 884 O O . ALA A 1 115 ? -2.631 0.135 17.067 1.00 95.75 115 ALA A O 1
ATOM 885 N N . VAL A 1 116 ? -3.003 -0.360 14.904 1.00 93.81 116 VAL A N 1
ATOM 886 C CA . VAL A 1 116 ? -4.231 0.441 14.769 1.00 93.81 116 VAL A CA 1
ATOM 887 C C . VAL A 1 116 ? -5.320 -0.093 15.698 1.00 93.81 116 VAL A C 1
ATOM 889 O O . VAL A 1 116 ? -5.852 0.661 16.507 1.00 93.81 116 VAL A O 1
ATOM 892 N N . THR A 1 117 ? -5.575 -1.406 15.674 1.00 94.31 117 THR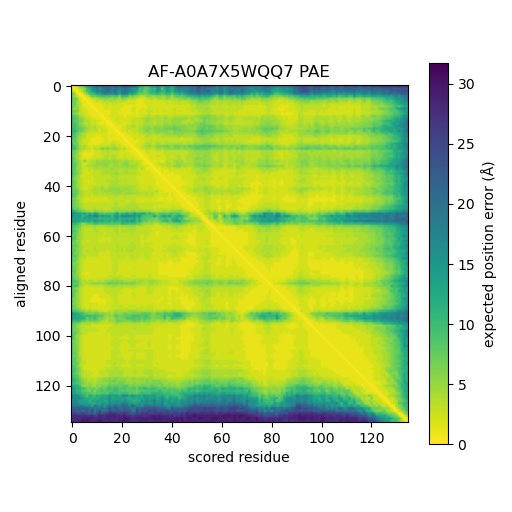 A N 1
ATOM 893 C CA . THR A 1 117 ? -6.573 -2.045 16.552 1.00 94.31 117 THR A CA 1
ATOM 894 C C . THR A 1 117 ? -6.266 -1.794 18.033 1.00 94.31 117 THR A C 1
ATOM 896 O O . THR A 1 117 ? -7.168 -1.600 18.847 1.00 94.31 117 THR A O 1
ATOM 899 N N . GLN A 1 118 ? -4.987 -1.809 18.417 1.00 92.75 118 GLN A N 1
ATOM 900 C CA . GLN A 1 118 ? -4.567 -1.515 19.787 1.00 92.75 118 GLN A CA 1
ATOM 901 C C . GLN A 1 118 ? -4.784 -0.045 20.153 1.00 92.75 118 GLN A C 1
ATOM 903 O O . GLN A 1 118 ? -5.289 0.231 21.240 1.00 92.75 118 GLN A O 1
ATOM 908 N N . ALA A 1 119 ? -4.428 0.883 19.264 1.00 90.44 119 ALA A N 1
ATOM 909 C CA . ALA A 1 119 ? -4.617 2.312 19.486 1.00 90.44 119 ALA A CA 1
ATOM 910 C C . ALA A 1 119 ? -6.104 2.674 19.635 1.00 90.44 119 ALA A C 1
ATOM 912 O O . ALA A 1 119 ? -6.461 3.401 20.560 1.00 90.44 119 ALA A O 1
ATOM 913 N N . GLU A 1 120 ? -6.973 2.108 18.792 1.00 88.50 120 GLU A N 1
ATOM 914 C CA . GLU A 1 120 ? -8.426 2.306 18.868 1.00 88.50 120 GLU A CA 1
ATOM 915 C C . GLU A 1 120 ? -9.000 1.805 20.201 1.00 88.50 120 GLU A C 1
ATOM 917 O O . GLU A 1 120 ? -9.759 2.519 20.854 1.00 88.50 120 GLU A O 1
ATOM 922 N N . ARG A 1 121 ? -8.571 0.624 20.669 1.00 88.19 121 ARG A N 1
ATOM 923 C CA . ARG A 1 121 ? -8.993 0.089 21.976 1.00 88.19 121 ARG A CA 1
ATOM 924 C C . ARG A 1 121 ? -8.540 0.959 23.144 1.00 88.19 121 ARG A C 1
ATOM 926 O O . ARG A 1 121 ? -9.295 1.138 24.094 1.00 88.19 121 ARG A O 1
ATOM 933 N N . ILE A 1 122 ? -7.308 1.470 23.109 1.00 87.81 122 ILE A N 1
ATOM 934 C CA . ILE A 1 122 ? -6.795 2.360 24.163 1.00 87.81 122 ILE A CA 1
ATOM 935 C C . ILE A 1 122 ? -7.624 3.648 24.208 1.00 87.81 122 ILE A C 1
ATOM 937 O O . ILE A 1 122 ? -8.054 4.044 25.289 1.00 87.81 122 ILE A O 1
ATOM 941 N N . ALA A 1 123 ? -7.908 4.248 23.049 1.00 84.62 123 ALA A N 1
ATOM 942 C CA . ALA A 1 123 ? -8.729 5.452 22.958 1.00 84.62 123 ALA A CA 1
ATOM 943 C C . ALA A 1 123 ? -10.160 5.226 23.479 1.00 84.62 123 ALA A C 1
ATOM 945 O O . ALA A 1 123 ? -10.688 6.067 24.204 1.00 84.62 123 ALA A O 1
ATOM 946 N N . GLU A 1 124 ? -10.766 4.072 23.177 1.00 84.69 124 GLU A N 1
ATOM 947 C CA . GLU A 1 124 ? -12.086 3.694 23.700 1.00 84.69 124 GLU A CA 1
ATOM 948 C C . GLU A 1 124 ? -12.077 3.571 25.232 1.00 84.69 124 GLU A C 1
ATOM 950 O O . GLU A 1 124 ? -12.966 4.095 25.908 1.00 84.69 124 GLU A O 1
ATOM 955 N N . PHE A 1 125 ? -11.050 2.932 25.806 1.00 81.00 125 PHE A N 1
ATOM 956 C CA . PHE A 1 125 ? -10.902 2.840 27.260 1.00 81.00 125 PHE A CA 1
ATOM 957 C C . PHE A 1 125 ? -10.729 4.210 27.921 1.00 81.00 125 PHE A C 1
ATOM 959 O O . PHE A 1 125 ? -11.320 4.452 28.975 1.00 81.00 125 PHE A O 1
ATOM 966 N N . GLU A 1 126 ? -9.944 5.105 27.322 1.00 81.50 126 GLU A N 1
ATOM 967 C CA . GLU A 1 126 ? -9.771 6.469 27.826 1.00 81.50 126 GLU A CA 1
ATOM 968 C C . GLU A 1 126 ? -11.084 7.259 27.770 1.00 81.50 126 GLU A C 1
ATOM 970 O O . GLU A 1 126 ? -11.453 7.899 28.756 1.00 81.50 126 GLU A O 1
ATOM 975 N N . GLU A 1 127 ? -11.831 7.172 26.665 1.00 81.00 127 GLU A N 1
ATOM 976 C CA . GLU A 1 127 ? -13.132 7.834 26.520 1.00 81.00 127 GLU A CA 1
ATOM 977 C C . GLU A 1 127 ? -14.148 7.330 27.555 1.00 81.00 127 GLU A C 1
ATOM 979 O O . GLU A 1 127 ? -14.863 8.135 28.159 1.00 81.00 127 GLU A O 1
ATOM 984 N N . LEU A 1 128 ? -14.192 6.018 27.806 1.00 79.88 128 LEU A N 1
ATOM 985 C CA . LEU A 1 128 ? -15.057 5.420 28.825 1.00 79.88 128 LEU A CA 1
ATOM 986 C C . LEU A 1 128 ? -14.657 5.855 30.241 1.00 79.88 128 LEU A C 1
ATOM 988 O O . LEU A 1 128 ? -15.524 6.248 31.016 1.00 79.88 128 LEU A O 1
ATOM 992 N N . ALA A 1 129 ? -13.361 5.859 30.564 1.00 75.75 129 ALA A N 1
ATOM 993 C CA . ALA A 1 129 ? -12.864 6.301 31.868 1.00 75.75 129 ALA A CA 1
ATOM 994 C C . ALA A 1 129 ? -13.118 7.800 32.122 1.00 75.75 129 ALA A C 1
ATOM 996 O O . ALA A 1 129 ? -13.395 8.202 33.249 1.00 75.75 129 ALA A O 1
ATOM 997 N N . LEU A 1 130 ? -13.061 8.634 31.079 1.00 71.75 130 LEU A N 1
ATOM 998 C CA . LEU A 1 130 ? -13.403 10.060 31.146 1.00 71.75 130 LEU A CA 1
ATOM 999 C C . LEU A 1 130 ? -14.918 10.301 31.259 1.00 71.75 130 LEU A C 1
ATOM 1001 O O . LEU A 1 130 ? -15.336 11.315 31.822 1.00 71.75 130 LEU A O 1
ATOM 1005 N N . ARG A 1 131 ? -15.744 9.389 30.732 1.00 69.88 131 ARG A N 1
ATOM 1006 C CA . ARG A 1 131 ? -17.213 9.439 30.826 1.00 69.88 131 ARG A CA 1
ATOM 1007 C C . ARG A 1 131 ? -17.790 8.797 32.084 1.00 69.88 131 ARG A C 1
ATOM 1009 O O . ARG A 1 131 ? -18.984 8.976 32.316 1.00 69.88 131 ARG A O 1
ATOM 1016 N N . ASP A 1 132 ? -16.968 8.147 32.904 1.00 58.00 132 ASP A N 1
ATOM 1017 C CA . ASP A 1 132 ? -17.363 7.583 34.197 1.00 58.00 132 ASP A CA 1
ATOM 1018 C C . ASP A 1 132 ? -16.827 8.407 35.395 1.00 58.00 132 ASP A C 1
ATOM 1020 O O . ASP A 1 132 ? -16.017 7.916 36.189 1.00 58.00 132 ASP A O 1
ATOM 1024 N N . PRO A 1 133 ? -17.214 9.693 35.571 1.00 53.06 133 PRO A N 1
ATOM 1025 C CA . PRO A 1 133 ? -16.950 10.378 36.821 1.00 53.06 133 PRO A CA 1
ATOM 1026 C C . PRO A 1 133 ? -17.967 9.896 37.869 1.00 53.06 133 PRO A C 1
ATOM 1028 O O . PRO A 1 133 ? -19.074 10.422 37.952 1.00 53.06 133 PRO A O 1
ATOM 1031 N N . LEU A 1 134 ? -17.520 8.960 38.714 1.00 52.28 134 LEU A N 1
ATOM 1032 C CA . LEU A 1 134 ? -18.120 8.520 39.986 1.00 52.28 134 LEU A CA 1
ATOM 1033 C C . LEU A 1 134 ? -19.373 7.624 39.891 1.00 52.28 134 LEU A C 1
ATOM 1035 O O . LEU A 1 134 ? -20.508 8.104 39.893 1.00 52.28 134 LEU A O 1
ATOM 1039 N N . THR A 1 135 ? -19.153 6.317 40.058 1.00 52.59 135 THR A N 1
ATOM 1040 C CA . THR A 1 135 ? -19.919 5.529 41.045 1.00 52.59 135 THR A CA 1
ATOM 1041 C C . THR A 1 135 ? -19.053 5.191 42.243 1.00 52.59 135 THR A C 1
ATOM 1043 O O . THR A 1 135 ? -17.859 4.888 42.020 1.00 52.59 135 THR A O 1
#